Protein AF-A0A941FJ90-F1 (afdb_monomer)

Mean predicted aligned error: 10.93 Å

Structure (mmCIF, N/CA/C/O backbone):
data_AF-A0A941FJ90-F1
#
_entry.id   AF-A0A941FJ90-F1
#
loop_
_atom_site.group_PDB
_atom_site.id
_atom_site.type_symbol
_atom_site.label_atom_id
_atom_site.label_alt_id
_atom_site.label_comp_id
_atom_site.label_asym_id
_atom_site.label_entity_id
_atom_site.label_seq_id
_atom_site.pdbx_PDB_ins_code
_atom_site.Cartn_x
_atom_site.Cartn_y
_atom_site.Cartn_z
_atom_site.occupancy
_atom_site.B_iso_or_equiv
_atom_site.auth_seq_id
_atom_site.auth_comp_id
_atom_site.auth_asym_id
_atom_site.auth_atom_id
_atom_site.pdbx_PDB_model_num
ATOM 1 N N . MET A 1 1 ? -17.532 -8.921 -7.778 1.00 79.56 1 MET A N 1
ATOM 2 C CA . MET A 1 1 ? -16.221 -8.990 -7.093 1.00 79.56 1 MET A CA 1
ATOM 3 C C . MET A 1 1 ? -15.779 -7.577 -6.761 1.00 79.56 1 MET A C 1
ATOM 5 O O . MET A 1 1 ? -15.978 -6.708 -7.599 1.00 79.56 1 MET A O 1
ATOM 9 N N . LEU A 1 2 ? -15.224 -7.351 -5.569 1.00 94.56 2 LEU A N 1
ATOM 10 C CA . LEU A 1 2 ? -14.614 -6.075 -5.186 1.00 94.56 2 LEU A CA 1
ATOM 11 C C . LEU A 1 2 ? -13.096 -6.251 -5.203 1.00 94.56 2 LEU A C 1
ATOM 13 O O . LEU A 1 2 ? -12.577 -7.116 -4.502 1.00 94.56 2 LEU A O 1
ATOM 17 N N . TRP A 1 3 ? -12.406 -5.465 -6.025 1.00 96.12 3 TRP A N 1
ATOM 18 C CA . TRP A 1 3 ? -10.950 -5.501 -6.134 1.00 96.12 3 TRP A CA 1
ATOM 19 C C . TRP A 1 3 ? -10.309 -4.620 -5.065 1.00 96.12 3 TRP A C 1
ATOM 21 O O . TRP A 1 3 ? -10.766 -3.505 -4.815 1.00 96.12 3 TRP A O 1
ATOM 31 N N . THR A 1 4 ? -9.231 -5.105 -4.449 1.00 96.19 4 THR A N 1
ATOM 32 C CA . THR A 1 4 ? -8.407 -4.288 -3.548 1.00 96.19 4 THR A CA 1
ATOM 33 C C . THR A 1 4 ? -7.579 -3.275 -4.329 1.00 96.19 4 THR A C 1
ATOM 35 O O . THR A 1 4 ? -7.392 -2.156 -3.877 1.00 96.19 4 THR A O 1
ATOM 38 N N . ASP A 1 5 ? -7.094 -3.624 -5.511 1.00 97.69 5 ASP A N 1
ATOM 39 C CA . ASP A 1 5 ? -6.393 -2.704 -6.397 1.00 97.69 5 ASP A CA 1
ATOM 40 C C . ASP A 1 5 ? -6.772 -3.063 -7.834 1.00 97.69 5 ASP A C 1
ATOM 42 O O . ASP A 1 5 ? -6.962 -4.238 -8.150 1.00 97.69 5 ASP A O 1
ATOM 46 N N . TYR A 1 6 ? -6.949 -2.051 -8.677 1.00 97.38 6 TYR A N 1
ATOM 47 C CA . TYR A 1 6 ? -7.291 -2.239 -10.088 1.00 97.38 6 TYR A CA 1
ATOM 48 C C . TYR A 1 6 ? -6.043 -2.303 -10.982 1.00 97.38 6 TYR A C 1
ATOM 50 O O . TYR A 1 6 ? -6.152 -2.621 -12.164 1.00 97.38 6 TYR A O 1
ATOM 58 N N . GLY A 1 7 ? -4.867 -1.973 -10.442 1.00 97.50 7 GLY A N 1
ATOM 59 C CA . GLY A 1 7 ? -3.587 -2.071 -11.128 1.00 97.50 7 GLY A CA 1
ATOM 60 C C . GLY A 1 7 ? -3.072 -3.507 -11.216 1.00 97.50 7 GLY A C 1
ATOM 61 O O . GLY A 1 7 ? -3.427 -4.374 -10.421 1.00 97.50 7 GLY A O 1
ATOM 62 N N . ALA A 1 8 ? -2.184 -3.748 -12.181 1.00 97.75 8 ALA A N 1
ATOM 63 C CA . ALA A 1 8 ? -1.564 -5.057 -12.378 1.00 97.75 8 ALA A CA 1
ATOM 64 C C . ALA A 1 8 ? -0.517 -5.408 -11.300 1.00 97.75 8 ALA A C 1
ATOM 66 O O . ALA A 1 8 ? -0.244 -6.589 -11.092 1.00 97.75 8 ALA A O 1
ATOM 67 N N . ASP A 1 9 ? 0.044 -4.399 -10.620 1.00 98.19 9 ASP A N 1
ATOM 68 C CA . ASP A 1 9 ? 1.199 -4.506 -9.717 1.00 98.19 9 ASP A CA 1
ATOM 69 C C . ASP A 1 9 ? 0.823 -4.294 -8.239 1.00 98.19 9 ASP A C 1
ATOM 71 O O . ASP A 1 9 ? 1.364 -3.423 -7.551 1.00 98.19 9 ASP A O 1
ATOM 75 N N . TYR A 1 10 ? -0.131 -5.078 -7.739 1.00 98.31 10 TYR A N 1
ATOM 76 C CA . TYR A 1 10 ? -0.488 -5.124 -6.318 1.00 98.31 10 TYR A CA 1
ATOM 77 C C . TYR A 1 10 ? -0.887 -6.550 -5.928 1.00 98.31 10 TYR A C 1
ATOM 79 O O . TYR A 1 10 ? -2.036 -6.962 -6.086 1.00 98.31 10 TYR A O 1
ATOM 87 N N . TYR A 1 11 ? 0.075 -7.328 -5.437 1.00 98.19 11 TYR A N 1
ATOM 88 C CA . TYR A 1 11 ? -0.133 -8.737 -5.102 1.00 98.19 11 TYR A CA 1
ATOM 89 C C . TYR A 1 11 ? 0.441 -9.086 -3.728 1.00 98.19 11 TYR A C 1
ATOM 91 O O . TYR A 1 11 ? 1.251 -8.342 -3.178 1.00 98.19 11 TYR A O 1
ATOM 99 N N . ALA A 1 12 ? 0.009 -10.220 -3.164 1.00 97.94 12 ALA A N 1
ATOM 100 C CA . ALA A 1 12 ? 0.473 -10.735 -1.872 1.00 97.94 12 ALA A CA 1
ATOM 101 C C . ALA A 1 12 ? 0.448 -9.677 -0.749 1.00 97.94 12 ALA A C 1
ATOM 103 O O . ALA A 1 12 ? 1.383 -9.578 0.044 1.00 97.94 12 ALA A O 1
ATOM 104 N N . ALA A 1 13 ? -0.606 -8.854 -0.719 1.00 97.81 13 ALA A N 1
ATOM 105 C CA . ALA A 1 13 ? -0.766 -7.841 0.310 1.00 97.81 13 ALA A CA 1
ATOM 106 C C . ALA A 1 13 ? -1.037 -8.488 1.671 1.00 97.81 13 ALA A C 1
ATOM 108 O O . ALA A 1 13 ? -1.915 -9.342 1.793 1.00 97.81 13 ALA A O 1
ATOM 109 N N . VAL A 1 14 ? -0.280 -8.061 2.677 1.00 97.50 14 VAL A N 1
ATOM 110 C CA . VAL A 1 14 ? -0.379 -8.536 4.062 1.00 97.50 14 VAL A CA 1
ATOM 111 C C . VAL A 1 14 ? -0.452 -7.356 5.019 1.00 97.50 14 VAL A C 1
ATOM 113 O O . VAL A 1 14 ? -0.023 -6.248 4.678 1.00 97.50 14 VAL A O 1
ATOM 116 N N . ASP A 1 15 ? -0.996 -7.591 6.211 1.00 96.50 15 ASP A N 1
ATOM 117 C CA . ASP A 1 15 ? -1.078 -6.598 7.274 1.00 96.50 15 ASP A CA 1
ATOM 118 C C . ASP A 1 15 ? 0.056 -6.718 8.301 1.00 96.50 15 ASP A C 1
ATOM 120 O O . ASP A 1 15 ? 0.702 -7.757 8.447 1.00 96.50 15 ASP A O 1
ATOM 124 N N . TRP A 1 16 ? 0.298 -5.635 9.042 1.00 95.81 16 TRP A N 1
ATOM 125 C CA . TRP A 1 16 ? 1.147 -5.684 10.233 1.00 95.81 16 TRP A CA 1
ATOM 126 C C . TRP A 1 16 ? 0.341 -6.135 11.451 1.00 95.81 16 TRP A C 1
ATOM 128 O O . TRP A 1 16 ? -0.446 -5.370 12.012 1.00 95.81 16 TRP A O 1
ATOM 138 N N . SER A 1 17 ? 0.591 -7.365 11.898 1.00 95.69 17 SER A N 1
ATOM 139 C CA . SER A 1 17 ? -0.040 -7.912 13.099 1.00 95.69 17 SER A CA 1
ATOM 140 C C . SER A 1 17 ? 0.286 -7.083 14.347 1.00 95.69 17 SER A C 1
ATOM 142 O O . SER A 1 17 ? 1.425 -6.664 14.557 1.00 95.69 17 SER A O 1
ATOM 144 N N . GLY A 1 18 ? -0.729 -6.843 15.178 1.00 94.69 18 GLY A N 1
ATOM 145 C CA . GLY A 1 18 ? -0.606 -6.081 16.424 1.00 94.69 18 GLY A CA 1
ATOM 146 C C . GLY A 1 18 ? -0.417 -4.568 16.253 1.00 94.69 18 GLY A C 1
ATOM 147 O O . GLY A 1 18 ? -0.254 -3.875 17.255 1.00 94.69 18 GLY A O 1
ATOM 148 N N . ILE A 1 19 ? -0.450 -4.042 15.022 1.00 94.94 19 ILE A N 1
ATOM 149 C CA . ILE A 1 19 ? -0.350 -2.604 14.746 1.00 94.94 19 ILE A CA 1
ATOM 150 C C . ILE A 1 19 ? -1.676 -2.098 14.182 1.00 94.94 19 ILE A C 1
ATOM 152 O O . ILE A 1 19 ? -2.118 -2.520 13.114 1.00 94.94 19 ILE A O 1
ATOM 1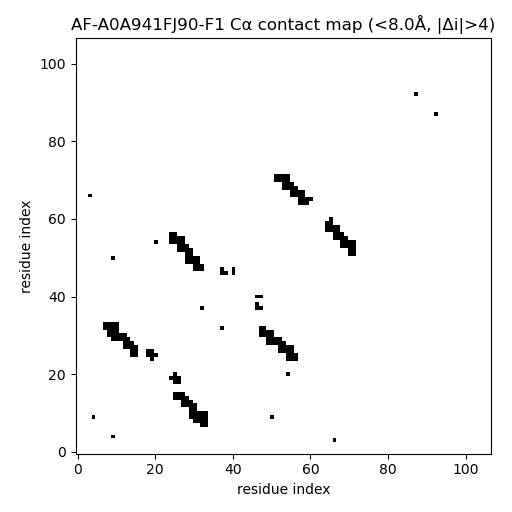56 N N . GLU A 1 20 ? -2.288 -1.143 14.880 1.00 95.25 20 GLU A N 1
ATOM 157 C CA . GLU A 1 20 ? -3.566 -0.545 14.491 1.00 95.25 20 GLU A CA 1
ATOM 158 C C . GLU A 1 20 ? -3.534 0.981 14.607 1.00 95.25 20 GLU A C 1
ATOM 160 O O . GLU A 1 20 ? -2.805 1.564 15.414 1.00 95.25 20 GLU A O 1
ATOM 165 N N . GLY A 1 21 ? -4.313 1.645 13.755 1.00 93.12 21 GLY A N 1
ATOM 166 C CA . GLY A 1 21 ? -4.606 3.065 13.880 1.00 93.12 21 GLY A CA 1
ATOM 167 C C . GLY A 1 21 ? -5.516 3.349 15.075 1.00 93.12 21 GLY A C 1
ATOM 168 O O . GLY A 1 21 ? -6.072 2.448 15.698 1.00 93.12 21 GLY A O 1
ATOM 169 N N . LYS A 1 22 ? -5.693 4.635 15.393 1.00 92.38 22 LYS A N 1
ATOM 170 C CA . LYS A 1 22 ? -6.503 5.068 16.545 1.00 92.38 22 LYS A CA 1
ATOM 171 C C . LYS A 1 22 ? -7.952 4.575 16.487 1.00 92.38 22 LYS A C 1
ATOM 173 O O . LYS A 1 22 ? -8.580 4.471 17.534 1.00 92.38 22 LYS A O 1
ATOM 178 N N . ASN A 1 23 ? -8.464 4.289 15.291 1.00 92.38 23 ASN A N 1
ATOM 179 C CA . ASN A 1 23 ? -9.828 3.823 15.071 1.00 92.38 23 ASN A CA 1
ATOM 180 C C . ASN A 1 23 ? -9.863 2.354 14.609 1.00 92.38 23 ASN A C 1
ATOM 182 O O . ASN A 1 23 ? -10.828 1.939 13.973 1.00 92.38 23 ASN A O 1
ATOM 186 N N . GLY A 1 24 ? -8.805 1.579 14.880 1.00 94.25 24 GLY A N 1
ATOM 187 C CA . GLY A 1 24 ? -8.696 0.179 14.461 1.00 94.25 24 GLY A CA 1
ATOM 188 C C . GLY A 1 24 ? -8.288 -0.006 12.996 1.00 94.25 24 GLY A C 1
ATOM 189 O O . GLY A 1 24 ? -8.429 -1.101 12.451 1.00 94.25 24 GLY A O 1
ATOM 190 N N . GLU A 1 25 ? -7.797 1.043 12.323 1.00 96.69 25 GLU A N 1
ATOM 191 C CA . GLU A 1 25 ? -7.346 0.912 10.938 1.00 96.69 25 GLU A CA 1
ATOM 192 C C . GLU A 1 25 ? -6.153 -0.044 10.835 1.00 96.69 25 GLU A C 1
ATOM 194 O O . GLU A 1 25 ? -5.197 0.057 11.606 1.00 96.69 25 GLU A O 1
ATOM 199 N N . LYS A 1 26 ? -6.172 -0.934 9.843 1.00 97.56 26 LYS A N 1
ATOM 200 C CA . LYS A 1 26 ? -5.038 -1.820 9.552 1.00 97.56 26 LYS A CA 1
ATOM 201 C C . LYS A 1 26 ? -4.075 -1.144 8.591 1.00 97.56 26 LYS A C 1
ATOM 203 O O . LYS A 1 26 ? -4.464 -0.267 7.823 1.00 97.56 26 LYS A O 1
ATOM 208 N N . TYR A 1 27 ? -2.825 -1.576 8.592 1.00 97.88 27 TYR A N 1
ATOM 209 C CA . TYR A 1 27 ? -1.836 -1.128 7.617 1.00 97.88 27 TYR A CA 1
ATOM 210 C C . TYR A 1 27 ? -1.470 -2.308 6.738 1.00 97.88 27 TYR A C 1
ATOM 212 O O . TYR A 1 27 ? -1.136 -3.360 7.270 1.00 97.88 27 TYR A O 1
ATOM 220 N N . TRP A 1 28 ? -1.579 -2.155 5.421 1.00 98.25 28 TRP A N 1
ATOM 221 C CA . TRP A 1 28 ? -1.223 -3.190 4.450 1.00 98.25 28 TRP A CA 1
ATOM 222 C C . TRP A 1 28 ? -0.024 -2.765 3.612 1.00 98.25 28 TRP A C 1
ATOM 224 O O . TRP A 1 28 ? 0.146 -1.581 3.303 1.00 98.25 28 TRP A O 1
ATOM 234 N N . ILE A 1 29 ? 0.766 -3.746 3.190 1.00 98.31 29 ILE A N 1
ATOM 235 C CA . ILE A 1 29 ? 1.824 -3.596 2.191 1.00 98.31 29 ILE A CA 1
ATOM 236 C C . ILE A 1 29 ? 1.760 -4.756 1.211 1.00 98.31 29 ILE A C 1
ATOM 238 O O . ILE A 1 29 ? 1.566 -5.899 1.614 1.00 98.31 29 ILE A O 1
ATOM 242 N N . GLY A 1 30 ? 1.880 -4.446 -0.076 1.00 98.31 30 GLY A N 1
ATOM 243 C CA . GLY A 1 30 ? 1.855 -5.434 -1.147 1.00 98.31 30 GLY A CA 1
ATOM 244 C C . GLY A 1 30 ? 3.181 -5.513 -1.881 1.00 98.31 30 GLY A C 1
ATOM 245 O O . GLY A 1 30 ? 3.988 -4.580 -1.866 1.00 98.31 30 GLY A O 1
ATOM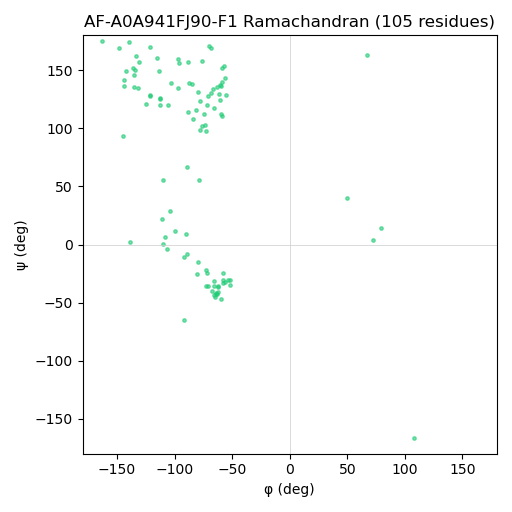 246 N N . TRP A 1 31 ? 3.379 -6.627 -2.570 1.00 98.50 31 TRP A N 1
ATOM 247 C CA . TRP A 1 31 ? 4.386 -6.757 -3.608 1.00 98.50 31 TRP A CA 1
ATOM 248 C C . TRP A 1 31 ? 3.945 -5.952 -4.834 1.00 98.50 31 TRP A C 1
ATOM 250 O O . TRP A 1 31 ? 2.872 -6.190 -5.393 1.00 98.50 31 TRP A O 1
ATOM 260 N N . MET A 1 32 ? 4.761 -4.975 -5.231 1.00 98.56 32 MET A N 1
ATOM 261 C CA . MET A 1 32 ? 4.478 -4.080 -6.354 1.00 98.56 32 MET A CA 1
ATOM 262 C C . MET A 1 32 ? 5.027 -4.676 -7.651 1.00 98.56 32 MET A C 1
ATOM 264 O O . MET A 1 32 ? 6.022 -4.201 -8.199 1.00 98.56 32 MET A O 1
ATOM 268 N N . SER A 1 33 ? 4.440 -5.793 -8.070 1.00 98.31 33 SER A N 1
ATOM 269 C CA . SER A 1 33 ? 4.810 -6.513 -9.288 1.00 98.31 33 SER A CA 1
ATOM 270 C C . SER A 1 33 ? 3.698 -7.484 -9.686 1.00 98.31 33 SER A C 1
ATOM 272 O O . SER A 1 33 ? 2.742 -7.702 -8.935 1.00 98.31 33 SER A O 1
ATOM 274 N N . ASN A 1 34 ? 3.873 -8.133 -10.832 1.00 98.38 34 ASN A N 1
ATOM 275 C CA . ASN A 1 34 ? 2.982 -9.157 -11.348 1.00 98.38 34 ASN A CA 1
ATOM 276 C C . ASN A 1 34 ? 3.781 -10.384 -11.791 1.00 98.38 34 ASN A C 1
ATOM 278 O O . ASN A 1 34 ? 4.772 -10.264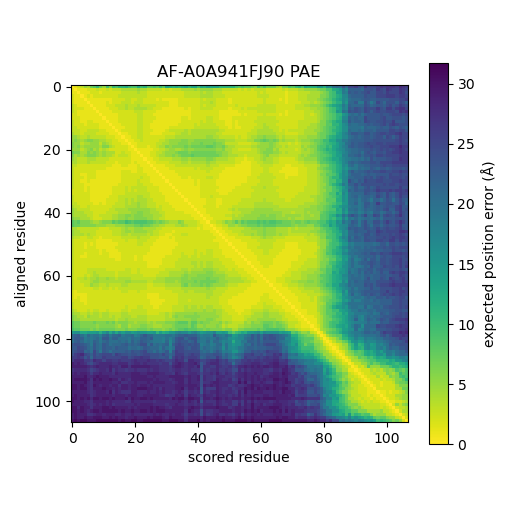 -12.514 1.00 98.38 34 ASN A O 1
ATOM 282 N N . TRP A 1 35 ? 3.318 -11.579 -11.422 1.00 98.06 35 TRP A N 1
ATOM 283 C CA . TRP A 1 35 ? 3.960 -12.838 -11.810 1.00 98.06 35 TRP A CA 1
ATOM 284 C C . TRP A 1 35 ? 4.173 -12.993 -13.319 1.00 98.06 35 TRP A C 1
ATOM 286 O O . TRP A 1 35 ? 5.163 -13.605 -13.711 1.00 98.06 35 TRP A O 1
ATOM 296 N N . GLN A 1 36 ? 3.305 -12.413 -14.157 1.00 98.44 36 GLN A N 1
ATOM 297 C CA . GLN A 1 36 ? 3.414 -12.487 -15.619 1.00 98.44 36 GLN A CA 1
ATOM 298 C C . GLN A 1 36 ? 4.743 -11.942 -16.157 1.00 98.44 36 GLN A C 1
ATOM 300 O O . GLN A 1 36 ? 5.227 -12.419 -17.181 1.00 98.44 36 GLN A O 1
ATOM 305 N N . TYR A 1 37 ? 5.342 -10.957 -15.484 1.00 97.69 37 TYR A N 1
ATOM 306 C CA . TYR A 1 37 ? 6.556 -10.288 -15.959 1.00 97.69 37 TYR A CA 1
ATOM 307 C C . TYR A 1 37 ? 7.596 -10.003 -14.870 1.00 97.69 37 TYR A C 1
ATOM 309 O O . TYR A 1 37 ? 8.653 -9.459 -15.181 1.00 97.69 37 TYR A O 1
ATOM 317 N N . ALA A 1 38 ? 7.368 -10.40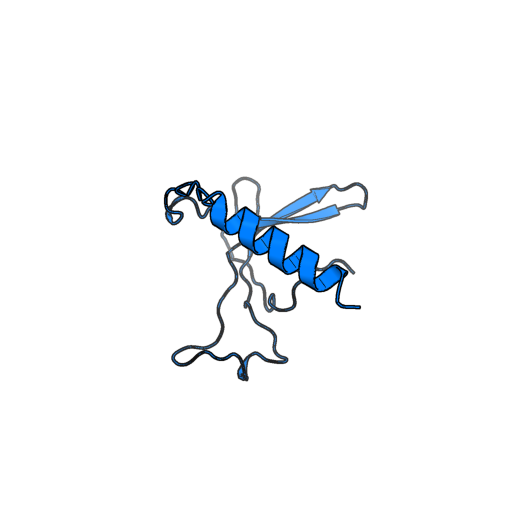9 -13.617 1.00 97.44 38 ALA A N 1
ATOM 318 C CA . ALA A 1 38 ? 8.248 -10.110 -12.483 1.00 97.44 38 ALA A CA 1
ATOM 319 C C . ALA A 1 38 ? 9.724 -10.477 -12.716 1.00 97.44 38 ALA A C 1
ATOM 321 O O . ALA A 1 38 ? 10.621 -9.774 -12.252 1.00 97.44 38 ALA A O 1
ATOM 322 N N . ASN A 1 39 ? 9.987 -11.561 -13.451 1.00 97.00 39 ASN A N 1
ATOM 323 C CA . ASN A 1 39 ? 11.344 -12.018 -13.760 1.00 97.00 39 ASN A CA 1
ATOM 324 C C . ASN A 1 39 ? 12.010 -11.247 -14.913 1.00 97.00 39 ASN A C 1
ATOM 326 O O . ASN A 1 39 ? 13.228 -11.328 -15.063 1.00 97.00 39 ASN A O 1
ATOM 330 N N . HIS A 1 40 ? 11.231 -10.494 -15.692 1.00 97.00 40 HIS A N 1
ATOM 331 C CA . HIS A 1 40 ? 11.666 -9.757 -16.881 1.00 97.00 40 HIS A CA 1
ATOM 332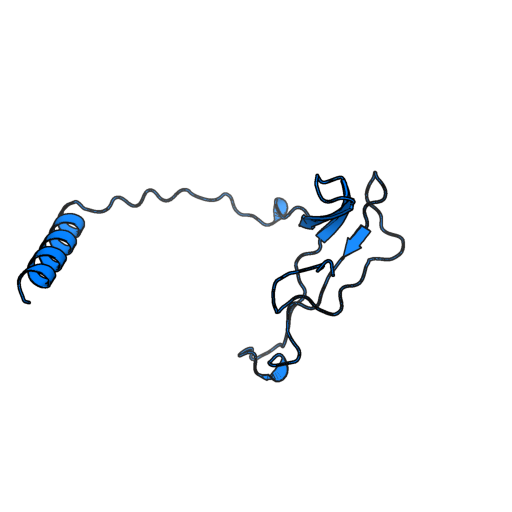 C C . HIS A 1 40 ? 11.739 -8.239 -16.667 1.00 97.00 40 HIS A C 1
ATOM 334 O O . HIS A 1 40 ? 12.186 -7.521 -17.560 1.00 97.00 40 HIS A O 1
ATOM 340 N N . THR A 1 41 ? 11.333 -7.736 -15.497 1.00 96.56 41 THR A N 1
ATOM 341 C CA . THR A 1 41 ? 11.477 -6.321 -15.138 1.00 96.56 41 THR A CA 1
ATOM 342 C C . THR A 1 41 ? 12.949 -5.888 -15.261 1.00 96.56 41 THR A C 1
ATOM 344 O O . THR A 1 41 ? 13.814 -6.556 -14.686 1.00 96.56 41 THR A O 1
ATOM 347 N N . PRO A 1 42 ? 13.265 -4.786 -15.973 1.00 96.81 42 PRO A N 1
ATOM 348 C CA . PRO A 1 42 ? 14.634 -4.402 -16.334 1.00 96.81 42 PRO A CA 1
ATOM 349 C C . PRO A 1 42 ? 15.399 -3.737 -15.172 1.00 96.81 42 PRO A C 1
ATOM 351 O O . PRO A 1 42 ? 15.909 -2.624 -15.288 1.00 96.81 42 PRO A O 1
ATOM 354 N N . THR A 1 43 ? 15.477 -4.414 -14.027 1.00 96.62 43 THR A N 1
ATOM 355 C CA . THR A 1 43 ? 16.293 -4.027 -12.870 1.00 96.62 43 THR A CA 1
ATOM 356 C C . THR A 1 43 ? 17.556 -4.891 -12.800 1.00 96.62 43 THR A C 1
ATOM 358 O O . THR A 1 43 ? 17.510 -6.103 -13.033 1.00 96.62 43 THR A O 1
ATOM 361 N N . SER A 1 44 ? 18.695 -4.270 -12.481 1.00 93.94 44 SER A N 1
ATOM 362 C CA . SER A 1 44 ? 20.017 -4.909 -12.538 1.00 93.94 44 SER A CA 1
ATOM 363 C C . SER A 1 44 ? 20.439 -5.544 -11.211 1.00 93.94 44 SER A C 1
ATOM 365 O O . SER A 1 44 ? 20.583 -6.757 -11.124 1.00 93.94 44 SER A O 1
ATOM 367 N N . THR A 1 45 ? 20.630 -4.734 -10.170 1.00 96.94 45 THR A N 1
ATOM 368 C CA . THR A 1 45 ? 21.204 -5.159 -8.877 1.00 96.94 45 THR A CA 1
ATOM 369 C C . THR A 1 45 ? 20.171 -5.661 -7.866 1.00 96.94 45 THR A C 1
ATOM 371 O O . THR A 1 45 ? 20.533 -6.171 -6.811 1.00 96.94 45 THR A O 1
ATOM 374 N N . TRP A 1 46 ? 18.885 -5.513 -8.177 1.00 95.81 46 TRP A N 1
ATOM 375 C CA 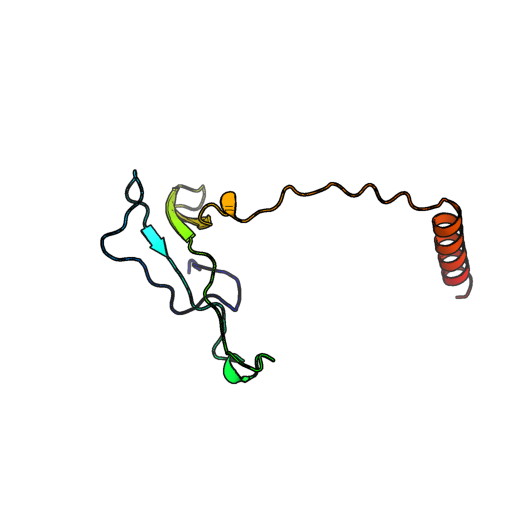. TRP A 1 46 ? 17.745 -5.887 -7.342 1.00 95.81 46 TRP A CA 1
ATOM 376 C C . TRP A 1 46 ? 16.577 -6.303 -8.241 1.00 95.81 46 TRP A C 1
ATOM 378 O O . TRP A 1 46 ? 16.619 -6.084 -9.455 1.00 95.81 46 TRP A O 1
ATOM 388 N N . ARG A 1 47 ? 15.521 -6.894 -7.678 1.00 95.88 47 ARG A N 1
ATOM 389 C CA . ARG A 1 47 ? 14.292 -7.240 -8.406 1.00 95.88 47 ARG A CA 1
ATOM 390 C C . ARG A 1 47 ? 13.093 -7.037 -7.496 1.00 95.88 47 ARG A C 1
ATOM 392 O O . ARG A 1 47 ? 13.114 -7.500 -6.361 1.00 95.88 47 ARG A O 1
ATOM 399 N N . SER A 1 48 ? 12.040 -6.441 -8.053 1.00 96.56 48 SER A N 1
ATOM 400 C CA . SER A 1 48 ? 10.794 -6.087 -7.361 1.00 96.56 48 SER A CA 1
ATOM 401 C C . SER A 1 48 ? 10.918 -5.006 -6.296 1.00 96.56 48 SER A C 1
ATOM 403 O O . SER A 1 48 ? 11.991 -4.738 -5.778 1.00 96.56 48 SER A O 1
ATOM 405 N N . SER A 1 49 ? 9.779 -4.430 -5.922 1.00 97.44 49 SER A N 1
ATOM 406 C CA . SER A 1 49 ? 9.652 -3.535 -4.777 1.00 97.44 49 SER A CA 1
ATOM 407 C C . SER A 1 49 ? 8.357 -3.828 -4.021 1.00 97.44 49 SER A C 1
ATOM 409 O O . SER A 1 49 ? 7.531 -4.634 -4.459 1.00 97.44 49 SER A O 1
ATOM 411 N N . THR A 1 50 ? 8.172 -3.165 -2.888 1.00 98.19 50 THR A N 1
ATOM 412 C CA . THR A 1 50 ? 6.896 -3.130 -2.179 1.00 98.19 50 THR A CA 1
ATOM 413 C C . THR A 1 50 ? 6.123 -1.871 -2.545 1.00 98.19 50 THR A C 1
ATOM 415 O O . THR A 1 50 ? 6.695 -0.848 -2.921 1.00 98.19 50 THR A O 1
ATOM 418 N N . THR A 1 51 ? 4.808 -1.919 -2.393 1.00 98.12 51 THR A N 1
ATOM 419 C CA . THR A 1 51 ? 3.950 -0.744 -2.538 1.00 98.12 51 THR A CA 1
ATOM 420 C C . THR A 1 51 ? 4.219 0.238 -1.398 1.00 98.12 51 THR A C 1
ATOM 422 O O . THR A 1 51 ? 4.823 -0.109 -0.381 1.00 98.12 51 THR A O 1
ATOM 425 N N . LEU A 1 52 ? 3.680 1.456 -1.498 1.00 97.25 52 LEU A N 1
ATOM 426 C CA . LEU A 1 52 ? 3.526 2.286 -0.304 1.00 97.25 52 LEU A CA 1
ATOM 427 C C . LEU A 1 52 ? 2.653 1.547 0.724 1.00 97.25 52 LEU A C 1
ATOM 429 O O . LEU A 1 52 ? 1.653 0.944 0.315 1.00 97.25 52 LEU A O 1
ATOM 433 N N . PRO A 1 53 ? 2.977 1.616 2.027 1.00 96.88 53 PRO A N 1
ATOM 434 C CA . PRO A 1 53 ? 2.066 1.165 3.065 1.00 96.88 53 PRO A CA 1
ATOM 435 C C . PRO A 1 53 ? 0.754 1.951 2.993 1.00 96.88 53 PRO A C 1
ATOM 437 O O . PRO A 1 53 ? 0.749 3.177 2.812 1.00 96.88 53 PRO A O 1
ATOM 440 N N . ARG A 1 54 ? -0.371 1.252 3.127 1.00 97.75 54 ARG A N 1
ATOM 441 C CA . ARG A 1 54 ? -1.713 1.832 3.018 1.00 97.75 54 ARG A CA 1
ATOM 442 C C . ARG A 1 54 ? -2.470 1.594 4.312 1.00 97.75 54 ARG A C 1
ATOM 444 O O . ARG A 1 54 ? -2.553 0.463 4.777 1.00 97.75 54 ARG A O 1
ATOM 451 N N . LYS A 1 55 ? -3.029 2.659 4.880 1.00 97.94 55 LYS A N 1
ATOM 452 C CA . LYS A 1 55 ? -4.042 2.578 5.928 1.00 97.94 55 LYS A CA 1
ATOM 453 C C . LYS A 1 55 ? -5.343 2.075 5.302 1.00 97.94 55 LYS A C 1
ATOM 455 O O . LYS A 1 55 ? -5.803 2.653 4.314 1.00 97.94 55 LYS A O 1
ATOM 460 N N . MET A 1 56 ? -5.916 1.038 5.891 1.00 97.94 56 MET A N 1
ATOM 461 C CA . MET A 1 56 ? -7.098 0.325 5.426 1.00 97.94 56 MET A CA 1
ATOM 462 C C . MET A 1 56 ? -8.247 0.570 6.400 1.00 97.94 56 MET A C 1
ATOM 464 O O . MET A 1 56 ? -8.114 0.316 7.598 1.00 97.94 56 MET A O 1
ATOM 468 N N . GLU A 1 57 ? -9.377 1.045 5.886 1.00 97.19 57 GLU A N 1
ATOM 469 C CA . GLU A 1 57 ? -10.606 1.244 6.657 1.00 97.19 57 GLU A CA 1
ATOM 470 C C . GLU A 1 57 ? -11.829 0.886 5.803 1.00 97.19 57 GLU A C 1
ATOM 472 O O . GLU A 1 57 ? -11.800 1.023 4.579 1.00 97.19 57 GLU A O 1
ATOM 477 N N . LEU A 1 58 ? -12.908 0.414 6.425 1.00 97.12 58 LEU A N 1
ATOM 478 C CA . LEU A 1 58 ? -14.180 0.223 5.729 1.00 97.12 58 LEU A CA 1
ATOM 479 C C . LEU A 1 58 ? -14.977 1.525 5.771 1.00 97.12 58 LEU A C 1
ATOM 481 O O . LEU A 1 58 ? -15.022 2.209 6.791 1.00 97.12 58 LEU A O 1
ATOM 485 N N . THR A 1 59 ? -15.613 1.871 4.659 1.00 96.81 59 THR A N 1
ATOM 486 C CA . THR A 1 59 ? -16.459 3.058 4.558 1.00 96.81 59 THR A CA 1
ATOM 487 C C . THR A 1 59 ? -17.755 2.728 3.833 1.00 96.81 59 THR A C 1
ATOM 489 O O . THR A 1 59 ? -17.783 1.876 2.941 1.00 96.81 59 THR A O 1
ATOM 492 N N . GLN A 1 60 ? -18.841 3.383 4.233 1.00 98.06 60 GLN A N 1
ATOM 493 C CA . GLN A 1 60 ? -20.127 3.250 3.565 1.00 98.06 60 GLN A CA 1
ATOM 494 C C . GLN A 1 60 ? -20.133 4.112 2.300 1.00 98.06 60 GLN A C 1
ATOM 496 O O . GLN A 1 60 ? -19.795 5.293 2.344 1.00 98.06 60 GLN A O 1
ATOM 501 N N . THR A 1 61 ? -20.543 3.526 1.181 1.00 97.31 61 THR A N 1
ATOM 502 C CA . THR A 1 61 ? -20.790 4.225 -0.088 1.00 97.31 61 THR A CA 1
ATOM 503 C C . THR A 1 61 ? -22.238 3.999 -0.524 1.00 97.31 61 THR A C 1
ATOM 505 O O . THR A 1 61 ? -22.932 3.159 0.061 1.00 97.31 61 THR A O 1
ATOM 508 N N . GLU A 1 62 ? -22.699 4.718 -1.550 1.00 97.88 62 GLU A N 1
ATOM 509 C CA . GLU A 1 62 ? -24.033 4.515 -2.147 1.00 97.88 62 GLU A CA 1
ATOM 510 C C . GLU A 1 62 ? -24.236 3.070 -2.622 1.00 97.88 62 GLU A C 1
ATOM 512 O O . GLU A 1 62 ? -25.317 2.503 -2.511 1.00 97.88 62 GLU A O 1
ATOM 517 N N . GLU A 1 63 ? -23.160 2.430 -3.069 1.00 96.50 63 GLU A N 1
ATOM 518 C CA . GLU A 1 63 ? -23.164 1.062 -3.574 1.00 96.50 63 GLU A CA 1
ATOM 519 C C . GLU A 1 63 ? -22.899 0.009 -2.471 1.00 96.50 63 GLU A C 1
ATOM 521 O O . GLU A 1 63 ? -22.637 -1.167 -2.761 1.00 96.50 63 GLU A O 1
ATOM 526 N N . GLY A 1 64 ? -22.884 0.424 -1.200 1.00 97.56 64 GLY A N 1
ATOM 527 C CA . GLY A 1 64 ? -22.641 -0.430 -0.036 1.00 97.56 64 GLY A CA 1
ATOM 528 C C . GLY A 1 64 ? -21.280 -0.219 0.634 1.00 97.56 64 GLY A C 1
ATOM 529 O O . GLY A 1 64 ? -20.571 0.756 0.385 1.00 97.56 64 GLY A O 1
ATOM 530 N N . LEU A 1 65 ? -20.903 -1.155 1.506 1.00 97.31 65 LEU A N 1
ATOM 531 C CA . LEU A 1 65 ? -19.627 -1.124 2.221 1.00 97.31 65 LEU A CA 1
ATOM 532 C C . LEU A 1 65 ? -18.456 -1.312 1.240 1.00 97.31 65 LEU A C 1
ATOM 534 O O . LEU A 1 65 ? -18.502 -2.186 0.367 1.00 97.31 65 LEU A O 1
ATOM 538 N N . ARG A 1 66 ? -17.414 -0.485 1.359 1.00 97.62 66 ARG A N 1
ATOM 539 C CA . ARG A 1 66 ? -16.211 -0.523 0.511 1.00 97.62 66 ARG A CA 1
ATOM 540 C C . ARG A 1 66 ? -14.941 -0.382 1.338 1.00 97.62 66 ARG A C 1
ATOM 542 O O . ARG A 1 66 ? -14.934 0.255 2.388 1.00 97.62 66 ARG A O 1
ATOM 549 N N . LEU A 1 67 ? -13.855 -0.956 0.825 1.00 97.31 67 LEU A N 1
ATOM 550 C CA . LEU A 1 67 ? -12.518 -0.796 1.383 1.00 97.31 67 LE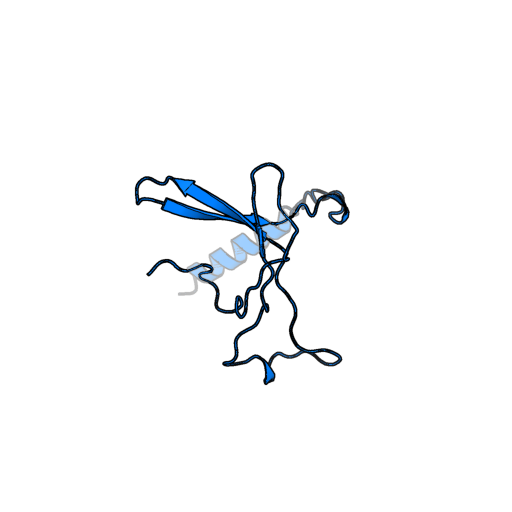U A CA 1
ATOM 551 C C . LEU A 1 67 ? -11.921 0.531 0.906 1.00 97.31 67 LEU A C 1
ATOM 553 O O . LEU A 1 67 ? -11.680 0.723 -0.286 1.00 97.31 67 LEU A O 1
ATOM 557 N N . LYS A 1 68 ? -11.669 1.439 1.843 1.00 97.50 68 LYS A N 1
ATOM 558 C CA . LYS A 1 68 ? -10.978 2.702 1.610 1.00 97.50 68 LYS A CA 1
ATOM 559 C C . LYS A 1 68 ? -9.508 2.552 1.980 1.00 97.50 68 LYS A C 1
ATOM 561 O O . LYS A 1 68 ? -9.156 2.012 3.027 1.00 97.50 68 LYS A O 1
ATOM 566 N N . GLN A 1 69 ? -8.654 3.066 1.105 1.00 98.00 69 GLN A N 1
ATOM 567 C CA . GLN A 1 69 ? -7.207 3.004 1.241 1.00 98.00 69 GLN A CA 1
ATOM 568 C C . GLN A 1 69 ? -6.642 4.411 1.266 1.00 98.00 69 GLN A C 1
ATOM 570 O O . GLN A 1 69 ? -6.932 5.218 0.385 1.00 98.00 69 GLN A O 1
ATOM 575 N N . THR A 1 70 ? -5.820 4.704 2.266 1.00 97.31 70 THR A N 1
ATOM 576 C CA . THR A 1 70 ? -5.107 5.980 2.369 1.00 97.31 70 THR A CA 1
ATOM 577 C C . THR A 1 70 ? -3.613 5.694 2.498 1.00 97.31 70 THR A C 1
ATOM 579 O O . THR A 1 70 ? -3.229 5.013 3.447 1.00 97.31 70 THR A O 1
ATOM 582 N N . PRO A 1 71 ? -2.743 6.178 1.593 1.00 96.31 71 PRO A N 1
ATOM 583 C CA . PRO A 1 71 ? -1.300 6.035 1.763 1.00 96.31 71 PRO A CA 1
ATOM 584 C C . PRO A 1 71 ? -0.842 6.628 3.098 1.00 96.31 71 PRO A C 1
ATOM 586 O O . PRO A 1 71 ? -1.352 7.668 3.526 1.00 96.31 71 PRO A O 1
ATOM 589 N N . VAL A 1 72 ? 0.137 5.996 3.747 1.00 94.19 72 VAL A N 1
ATOM 590 C CA . VAL A 1 72 ? 0.781 6.605 4.919 1.00 94.19 72 VAL A CA 1
ATOM 591 C C . VAL A 1 72 ? 1.411 7.951 4.547 1.00 94.19 72 VAL A C 1
ATOM 593 O O . VAL A 1 72 ? 1.787 8.193 3.398 1.00 94.19 72 VAL A O 1
ATOM 596 N N . SER A 1 73 ? 1.506 8.859 5.519 1.00 92.94 73 SER A N 1
ATOM 597 C CA . SER A 1 73 ? 2.020 10.207 5.271 1.00 92.94 73 SER A CA 1
ATOM 598 C C . SER A 1 73 ? 3.458 10.168 4.755 1.00 92.94 73 SER A C 1
ATOM 600 O O . SER A 1 73 ? 4.352 9.659 5.421 1.00 92.94 73 SER A O 1
ATOM 602 N N . LEU A 1 74 ? 3.686 10.783 3.594 1.00 91.62 74 LEU A N 1
ATOM 603 C CA . LEU A 1 74 ? 5.017 10.957 3.001 1.00 91.62 74 LEU A CA 1
ATOM 604 C C . LEU A 1 74 ? 5.585 12.361 3.243 1.00 91.62 74 LEU A C 1
ATOM 606 O O . LEU A 1 74 ? 6.553 12.761 2.606 1.00 91.62 74 LEU A O 1
ATOM 610 N N . LYS A 1 75 ? 4.958 13.156 4.120 1.00 91.00 75 LYS A N 1
ATOM 611 C CA . LYS A 1 75 ? 5.287 14.578 4.300 1.00 91.00 75 LYS A CA 1
ATOM 612 C C . LYS A 1 75 ? 6.754 14.809 4.683 1.00 91.00 75 LYS A C 1
ATOM 614 O O . LYS A 1 75 ? 7.311 15.825 4.296 1.00 91.00 75 LYS A O 1
ATOM 619 N N . THR A 1 76 ? 7.362 13.888 5.427 1.00 89.88 76 THR A N 1
ATOM 620 C CA . THR A 1 76 ? 8.748 13.997 5.913 1.00 89.88 76 THR A CA 1
ATOM 621 C C . THR A 1 76 ? 9.799 13.823 4.819 1.00 89.88 76 THR A C 1
ATOM 623 O O . THR A 1 76 ? 10.903 14.325 4.976 1.00 89.88 76 THR A O 1
ATOM 626 N N . ILE A 1 77 ? 9.459 13.134 3.727 1.00 88.94 77 ILE A N 1
ATOM 627 C CA . ILE A 1 77 ? 10.368 12.834 2.608 1.00 88.94 77 ILE A CA 1
ATOM 628 C C . ILE A 1 77 ? 10.011 13.603 1.332 1.00 88.94 77 ILE A C 1
ATOM 630 O O . ILE A 1 77 ? 10.627 13.410 0.289 1.00 88.94 77 ILE A O 1
ATOM 634 N N . ARG A 1 78 ? 8.967 14.436 1.383 1.00 87.56 78 ARG A N 1
ATOM 635 C CA . ARG A 1 78 ? 8.606 15.318 0.277 1.00 87.56 78 ARG A CA 1
ATOM 636 C C . ARG A 1 78 ? 9.370 16.622 0.435 1.00 87.56 78 ARG A C 1
ATOM 638 O O . ARG A 1 78 ? 9.085 17.387 1.357 1.00 87.56 78 ARG A O 1
ATOM 645 N N . ASP A 1 79 ? 10.277 16.888 -0.498 1.00 79.62 79 ASP A N 1
ATOM 646 C CA . ASP A 1 79 ? 10.875 18.211 -0.639 1.00 79.62 79 ASP A CA 1
ATOM 647 C C . ASP A 1 79 ? 9.789 19.268 -0.859 1.00 79.62 79 ASP A C 1
ATOM 649 O O . ASP A 1 79 ? 8.696 18.990 -1.374 1.00 79.62 79 ASP A O 1
ATOM 653 N N . LYS A 1 80 ? 10.087 20.513 -0.470 1.00 71.06 80 LYS A N 1
ATOM 654 C CA . LYS A 1 80 ? 9.235 21.650 -0.821 1.00 71.06 80 LYS A CA 1
ATOM 655 C C . LYS A 1 80 ? 9.157 21.704 -2.344 1.00 71.06 80 LYS A C 1
ATOM 657 O O . LYS A 1 80 ? 10.141 22.009 -3.003 1.00 71.06 80 LYS A O 1
ATOM 662 N N . SER A 1 81 ? 7.988 21.395 -2.899 1.00 68.88 81 SER A N 1
ATOM 663 C CA . SER A 1 81 ? 7.762 21.503 -4.335 1.00 68.88 81 SER A CA 1
ATOM 664 C C . SER A 1 81 ? 7.991 22.951 -4.763 1.00 68.88 81 SER A C 1
ATOM 666 O O . SER A 1 81 ? 7.207 23.833 -4.395 1.00 68.88 81 SER A O 1
ATOM 668 N N . GLU A 1 82 ? 9.040 23.207 -5.536 1.00 68.31 82 GLU A N 1
ATOM 669 C CA . GLU A 1 82 ? 9.211 24.498 -6.185 1.00 68.31 82 GLU A CA 1
ATOM 670 C C . GLU A 1 82 ? 8.296 24.566 -7.406 1.00 68.31 82 GLU A C 1
ATOM 672 O O . GLU A 1 82 ? 8.322 23.716 -8.298 1.00 68.31 82 GLU A O 1
ATOM 677 N N . LYS A 1 83 ? 7.432 25.583 -7.443 1.00 67.00 83 LYS A N 1
ATOM 678 C CA . LYS A 1 83 ? 6.642 25.873 -8.638 1.00 67.00 83 LYS A CA 1
ATO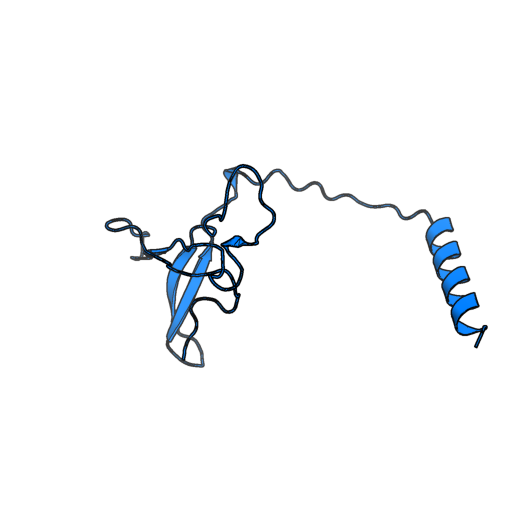M 679 C C . LYS A 1 83 ? 7.550 26.552 -9.656 1.00 67.00 83 LYS A C 1
ATOM 681 O O . LYS A 1 83 ? 7.788 27.754 -9.566 1.00 67.00 83 LYS A O 1
ATOM 686 N N . PHE A 1 84 ? 7.998 25.808 -10.659 1.00 64.81 84 PHE A N 1
ATOM 687 C CA . PHE A 1 84 ? 8.678 26.402 -11.803 1.00 64.81 84 PHE A CA 1
ATOM 688 C C . PHE A 1 84 ? 7.661 27.113 -12.700 1.00 64.81 84 PHE A C 1
ATOM 690 O O . PHE A 1 84 ? 6.822 26.484 -13.344 1.00 64.81 84 PHE A O 1
ATOM 697 N N . HIS A 1 85 ? 7.739 28.443 -12.764 1.00 65.56 85 HIS A N 1
ATOM 698 C CA . HIS A 1 85 ? 7.090 29.203 -13.828 1.00 65.56 85 HIS A CA 1
ATOM 699 C C . HIS A 1 85 ? 7.945 29.099 -15.089 1.00 65.56 85 HIS A C 1
ATOM 701 O O . HIS A 1 85 ? 8.919 29.833 -15.263 1.00 65.56 85 HIS A O 1
ATOM 707 N N . ILE A 1 86 ? 7.578 28.194 -15.992 1.00 72.00 86 ILE A N 1
ATOM 708 C CA . ILE A 1 86 ? 8.192 28.149 -17.318 1.00 72.00 86 ILE A CA 1
ATOM 709 C C . ILE A 1 86 ? 7.652 29.340 -18.118 1.00 72.00 86 ILE A C 1
ATOM 711 O O . ILE A 1 86 ? 6.527 29.322 -18.615 1.00 72.00 86 ILE A O 1
ATOM 715 N N . LYS A 1 87 ? 8.461 30.397 -18.261 1.00 68.94 87 LYS A N 1
ATOM 716 C CA . LYS A 1 87 ? 8.209 31.448 -19.255 1.00 68.94 87 LYS A CA 1
ATOM 717 C C . LYS A 1 87 ? 8.522 30.880 -20.636 1.00 68.94 87 LYS A C 1
ATOM 719 O O . LYS A 1 87 ? 9.676 30.861 -21.063 1.00 68.94 87 LYS A O 1
ATOM 724 N N . ILE A 1 88 ? 7.496 30.433 -21.353 1.00 71.06 88 ILE A N 1
ATOM 725 C CA . ILE A 1 88 ? 7.648 30.120 -22.774 1.00 71.06 88 ILE A CA 1
ATOM 726 C C . ILE A 1 88 ? 7.934 31.441 -23.497 1.00 71.06 88 ILE A C 1
ATOM 728 O O . ILE A 1 88 ? 7.121 32.366 -23.476 1.00 71.06 88 ILE A O 1
ATOM 732 N N . LYS A 1 8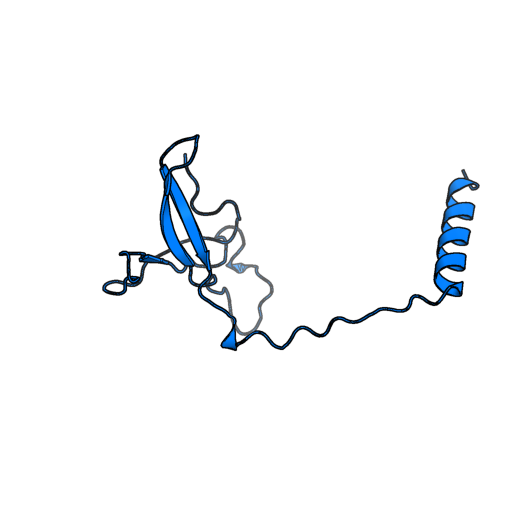9 ? 9.115 31.559 -24.116 1.00 69.94 89 LYS A N 1
ATOM 733 C CA . LYS A 1 89 ? 9.436 32.714 -24.962 1.00 69.94 89 LYS A CA 1
ATOM 734 C C . LYS A 1 89 ? 8.447 32.743 -26.131 1.00 69.94 89 LYS A C 1
ATOM 736 O O . LYS A 1 89 ? 8.285 31.739 -26.820 1.00 69.94 89 LYS A O 1
ATOM 741 N N . SER A 1 90 ? 7.817 33.891 -26.378 1.00 63.47 90 SER A N 1
ATOM 742 C CA . SER A 1 90 ? 6.775 34.078 -27.406 1.00 63.47 90 SER A CA 1
ATOM 743 C C . SER A 1 90 ? 7.178 33.586 -28.803 1.00 63.47 90 SER A C 1
ATOM 745 O O . SER A 1 90 ? 6.337 33.105 -29.560 1.00 63.47 90 SER A O 1
ATOM 747 N N . TYR A 1 91 ? 8.470 33.639 -29.130 1.00 65.38 91 TYR A N 1
ATOM 748 C CA . TYR A 1 91 ? 9.016 33.121 -30.383 1.00 65.38 91 TYR A CA 1
ATOM 749 C C . TYR A 1 91 ? 8.827 31.605 -30.549 1.00 65.38 91 TYR A C 1
ATOM 751 O O . TYR A 1 91 ? 8.529 31.159 -31.651 1.00 65.38 91 TYR A O 1
ATOM 759 N N . LEU A 1 92 ? 8.901 30.813 -29.474 1.00 63.44 92 LEU A N 1
ATOM 760 C CA . LEU A 1 92 ? 8.667 29.363 -29.535 1.00 63.44 92 LEU A CA 1
ATOM 761 C C . LEU A 1 92 ? 7.186 29.037 -29.780 1.00 63.44 92 LEU A C 1
ATOM 763 O O . LEU A 1 92 ? 6.882 28.130 -30.549 1.00 63.44 92 LEU A O 1
ATOM 767 N N . VAL A 1 93 ? 6.264 29.827 -29.214 1.00 64.25 93 VAL A N 1
ATOM 768 C CA . VAL A 1 93 ? 4.819 29.708 -29.495 1.00 64.25 93 VAL A CA 1
ATOM 769 C C . VAL A 1 93 ? 4.526 30.029 -30.963 1.00 64.25 93 VAL A C 1
ATOM 771 O O . VAL A 1 93 ? 3.761 29.312 -31.608 1.00 64.25 93 VAL A O 1
ATOM 774 N N . LYS A 1 94 ? 5.174 31.062 -31.523 1.00 64.00 94 LYS A N 1
ATOM 775 C CA . LYS A 1 94 ? 5.046 31.411 -32.948 1.00 64.00 94 LYS A CA 1
ATOM 776 C C . LYS A 1 94 ? 5.574 30.308 -33.867 1.00 64.00 94 LYS A C 1
ATOM 778 O O . LYS A 1 94 ? 4.903 29.982 -34.839 1.00 64.00 94 LYS A O 1
ATOM 783 N N . VAL A 1 95 ? 6.722 29.705 -33.550 1.00 65.81 95 VAL A N 1
ATOM 784 C CA . VAL A 1 95 ? 7.301 28.609 -34.350 1.00 65.81 95 VAL A CA 1
ATOM 785 C C . VAL A 1 95 ? 6.404 27.369 -34.326 1.00 65.81 95 VAL A C 1
ATOM 787 O O . VAL A 1 95 ? 6.105 26.823 -35.383 1.00 65.81 95 VAL A O 1
ATOM 790 N N . ILE A 1 96 ? 5.898 26.963 -33.156 1.00 67.31 96 ILE A N 1
ATOM 791 C CA . ILE A 1 96 ? 4.967 25.823 -33.047 1.00 67.31 96 ILE A CA 1
ATOM 792 C C . ILE A 1 96 ? 3.667 26.100 -33.816 1.00 67.31 96 ILE A C 1
ATOM 794 O O . ILE A 1 96 ? 3.172 25.229 -34.530 1.00 67.31 96 ILE A O 1
ATOM 798 N N . SER A 1 97 ? 3.142 27.325 -33.728 1.00 67.00 97 SER A N 1
ATOM 799 C CA . SER A 1 97 ? 1.938 27.729 -34.468 1.00 67.00 97 SER A CA 1
ATOM 800 C C . SER A 1 97 ? 2.163 27.696 -35.984 1.00 67.00 97 SER A C 1
ATOM 802 O O . SER A 1 97 ? 1.323 27.182 -36.718 1.00 67.00 97 SER A O 1
ATOM 804 N N . TYR A 1 98 ? 3.316 28.181 -36.455 1.00 65.81 98 TYR A N 1
ATOM 805 C CA . TYR A 1 98 ? 3.677 28.171 -37.874 1.00 65.81 98 TYR A CA 1
ATOM 806 C C . TYR A 1 98 ? 3.863 26.749 -38.420 1.00 65.81 98 TYR A C 1
ATOM 808 O O . TYR A 1 98 ? 3.351 26.423 -39.488 1.00 65.81 98 TYR A O 1
ATOM 816 N N . LEU A 1 99 ? 4.538 25.873 -37.672 1.00 68.69 99 LEU A N 1
ATOM 817 C CA . LEU A 1 99 ? 4.734 24.477 -38.071 1.00 68.69 99 LEU A CA 1
ATOM 818 C C . LEU A 1 99 ? 3.411 23.696 -38.120 1.00 68.69 99 LEU A C 1
ATOM 820 O O . LEU A 1 99 ? 3.221 22.872 -39.014 1.00 68.69 99 LEU A O 1
ATOM 824 N N . ASN A 1 100 ? 2.473 23.981 -37.210 1.00 66.06 100 ASN A N 1
ATOM 825 C CA . ASN A 1 100 ? 1.125 23.412 -37.267 1.00 66.06 100 ASN A CA 1
ATOM 826 C C . ASN A 1 100 ? 0.323 23.934 -38.469 1.00 66.06 100 ASN A C 1
ATOM 828 O O . ASN A 1 100 ? -0.343 23.141 -39.129 1.00 66.06 100 ASN A O 1
ATOM 832 N N . TYR A 1 101 ? 0.426 25.225 -38.799 1.00 69.19 101 TYR A N 1
ATOM 833 C CA . TYR A 1 101 ? -0.216 25.806 -39.984 1.00 69.19 101 TYR A CA 1
ATOM 834 C C . TYR A 1 101 ? 0.262 25.141 -41.285 1.00 69.19 101 TYR A C 1
ATOM 836 O O . TYR A 1 101 ? -0.551 24.715 -42.101 1.00 69.19 101 TYR A O 1
ATOM 844 N N . GLN A 1 102 ? 1.578 24.958 -41.445 1.00 67.50 102 GLN A N 1
ATOM 845 C CA . GLN A 1 102 ? 2.150 24.285 -42.619 1.00 67.50 102 GLN A CA 1
ATOM 846 C C . GLN A 1 102 ? 1.681 22.826 -42.740 1.00 67.50 102 GLN A C 1
ATOM 848 O O . GLN A 1 102 ? 1.392 22.357 -43.835 1.00 67.50 102 GLN A O 1
ATOM 853 N N . LYS A 1 103 ? 1.522 22.111 -41.618 1.00 66.81 103 LYS A N 1
ATOM 854 C CA . LYS A 1 103 ? 1.000 20.733 -41.606 1.00 66.81 103 LYS A CA 1
ATOM 855 C C . LYS A 1 103 ? -0.462 20.615 -42.047 1.00 66.81 103 LYS A C 1
ATOM 857 O O . LYS A 1 103 ? -0.837 19.576 -42.582 1.00 66.81 103 LYS A O 1
ATOM 862 N N . ILE A 1 104 ? -1.284 21.634 -41.796 1.00 65.81 104 ILE A N 1
ATOM 863 C CA . ILE A 1 104 ? -2.717 21.634 -42.139 1.00 65.81 104 ILE A CA 1
ATOM 864 C C . ILE A 1 104 ? -2.936 21.981 -43.621 1.00 65.81 104 ILE A C 1
ATOM 866 O O . ILE A 1 104 ? -3.935 21.565 -44.198 1.00 65.81 104 ILE A O 1
ATOM 870 N N . HIS A 1 105 ? -2.006 22.704 -44.249 1.00 55.34 105 HIS A N 1
ATOM 871 C CA . HIS A 1 105 ? -2.135 23.177 -45.635 1.00 55.34 105 HIS A CA 1
ATOM 872 C C . HIS A 1 105 ? -1.229 22.466 -46.649 1.00 55.34 105 HIS A C 1
ATOM 874 O O . HIS A 1 105 ? -1.206 22.845 -47.814 1.00 55.34 105 HIS A O 1
ATOM 880 N N . LEU A 1 106 ? -0.516 21.421 -46.222 1.00 55.34 106 LEU A N 1
ATOM 881 C CA . LEU A 1 106 ? 0.227 20.501 -47.093 1.00 55.34 106 LEU A CA 1
ATOM 882 C C . LEU A 1 106 ? -0.498 19.148 -47.274 1.00 55.34 106 LEU A C 1
ATOM 884 O O . LEU A 1 106 ? 0.151 18.124 -47.482 1.00 55.34 106 LEU A O 1
ATOM 888 N N . LYS A 1 107 ? -1.834 19.134 -47.180 1.00 50.72 107 LYS A N 1
ATOM 889 C CA . LYS A 1 107 ? -2.688 18.022 -47.626 1.00 50.72 107 LYS A CA 1
ATOM 890 C C . LYS A 1 107 ? -3.465 18.420 -48.868 1.00 50.72 107 LYS A C 1
ATOM 892 O O . LYS A 1 107 ? -3.971 19.562 -48.872 1.00 50.72 107 LYS A O 1
#

Radius of gyration: 23.02 Å; Cα contacts (8 Å, |Δi|>4): 112; chains: 1; bounding box: 45×47×64 Å

Nearest PDB structures (foldseek):
  8i12-assembly1_A  TM=9.478E-01  e=2.289E-05  Arthrobacter sp. MN8
  1y9m-assembly1_A  TM=9.312E-01  e=3.723E-04  Aspergillus awamori
  4eqv-assembly1_B  TM=8.518E-01  e=1.678E-03  Saccharomyces cerevisiae S288C
  7nd5-assembly1_C  TM=1.550E-01  e=3.497E+00  Severe acute respiratory syndrome coronavirus 2
  7nd9-assembly1_C  TM=1.219E-01  e=2.958E+00  Severe acute respiratory syndrome coronavirus 2

InterPro domains:
  IPR013148 Glycosyl hydrolase family 32, N-terminal [PF00251] (2-71)
  IPR023296 Glycosyl hydrolase, five-bladed beta-propeller domain superfamily [G3DSA:2.115.10.20] (1-90)
  IPR023296 Glycosyl hydrolase, five-bladed beta-propeller domain superfamily [SSF75005] (2-72)

Sequence (107 aa):
MLWTDYGADYYAAVDWSGIEGKNGEKYWIGWMSNWQYANHTPTSTWRSSTTLPRKMELTQTEEGLRLKQTPVSLKTIRDKSEKFHIKIKSYLVKVISYLNYQKIHLK

Foldseek 3Di:
DADPDPDQFFDPKDWDPPDADPVRWTKIKGWRDHPVCQVPPPDDPDGTDIDAIWTWDWDADPVGIDIDTDGDDPPVVDDDDDDDPPPDDVVVVVVVVVVVVVVVPVD

Organism: NCBI:txid450367

Solvent-accessible surface area (backbone atoms only — not comparable to full-atom values): 6948 Å² total; per-residue (Å²): 138,86,74,95,60,92,61,78,48,64,33,84,65,45,67,51,83,99,51,64,45,99,86,67,29,40,41,34,40,23,39,39,41,34,87,94,47,54,90,69,55,96,54,85,95,55,77,80,52,67,44,76,48,25,39,38,44,81,43,84,49,98,92,40,82,41,83,42,76,42,71,60,88,58,71,92,80,52,73,84,81,76,84,80,80,80,78,76,56,68,67,58,57,52,51,55,51,50,56,52,52,53,63,69,69,74,112

pLDDT: mean 88.05, std 13.86, range [50.72, 98.56]

Secondary structure (DSSP, 8-state):
---S-SSSS-EEEEE-TT---TTS-EEEEEE-S-TTTTTTS--SS----BPPPEEEEEEEETTEEEEEEEEPP-TTT------------HHHHHHHHHHHHHHHH--